Protein AF-A0A9Q0CL38-F1 (afdb_monomer_lite)

Secondary structure (DSSP, 8-state):
--------------------HHHHHHHHHHHHHHHHHHHHHHHHHHHHHHHHHHHHHHHHHHHHHHHHHHHHHHHHHHHHHHHHHHHHHHHHHHHHHHHHHHHHHHHHHHHHHHHHT-----------GGGG-TT--------------------

Sequence (155 aa):
MASSSSTSNQTTRSTSTSASEEDIILVDNRKRKRMISNRESARRSRQRKQQHLDDLVNQVAHLKEDNARISMQAAMIMDRFLTLDSDNAVLRAQLAELSGRLQSVNSVLRMLQEFSGVDLDMDIPEMPDPLMRPWQIPCPAQPIVASSASACMFE

Organism: NCBI:txid2022672

Foldseek 3Di:
DDDDDDPPPPDDPPDPDPDDPVNVVVVVVVVVVVVVVVVVVVVVVVVVVVVVVVVVVVVVVVVVVVVVVVVVVVVVVVVVVVVVVVVLVVVLVVVVVVLVVVVVVVVVVVVVCVVPVDDPPDPDDRDDPCSSPVPPPPDDPDPPPPPPPPDDDDD

pLDDT: mean 78.71, std 19.72, range [43.38, 98.69]

Structure (mmCIF, N/CA/C/O backbone):
data_AF-A0A9Q0CL38-F1
#
_entry.id   AF-A0A9Q0CL38-F1
#
loop_
_atom_site.group_PDB
_atom_site.id
_atom_site.type_symbol
_atom_site.label_atom_id
_atom_site.label_alt_id
_atom_site.label_comp_id
_atom_site.label_asym_id
_atom_site.label_entity_id
_atom_site.label_seq_id
_atom_site.pdbx_PDB_ins_code
_atom_site.Cartn_x
_atom_site.Cartn_y
_atom_site.Cartn_z
_atom_site.occupancy
_atom_site.B_iso_or_equiv
_atom_site.auth_seq_id
_atom_site.auth_comp_id
_atom_site.auth_asym_id
_atom_site.auth_atom_id
_atom_site.pdbx_PDB_model_num
ATOM 1 N N . MET A 1 1 ? 3.176 31.635 -31.984 1.00 50.16 1 MET A N 1
ATOM 2 C CA . MET A 1 1 ? 4.142 31.875 -33.081 1.00 50.16 1 MET A CA 1
ATOM 3 C C . MET A 1 1 ? 5.425 31.123 -32.770 1.00 50.16 1 MET A C 1
ATOM 5 O O . MET A 1 1 ? 6.046 31.439 -31.771 1.00 50.16 1 MET A O 1
ATOM 9 N N . ALA A 1 2 ? 5.815 30.143 -33.585 1.00 43.38 2 ALA A N 1
ATOM 10 C CA . ALA A 1 2 ? 7.147 29.539 -33.524 1.00 43.38 2 ALA A CA 1
ATOM 11 C C . ALA A 1 2 ? 7.545 29.124 -34.944 1.00 43.38 2 ALA A C 1
ATOM 13 O O . ALA A 1 2 ? 6.961 28.218 -35.536 1.00 43.38 2 ALA A O 1
ATOM 14 N N . SER A 1 3 ? 8.474 29.879 -35.518 1.00 43.38 3 SER A N 1
ATOM 15 C CA . SER A 1 3 ? 8.925 29.746 -36.898 1.00 43.38 3 SER A CA 1
ATOM 16 C C . SER A 1 3 ? 9.758 28.479 -37.079 1.00 43.38 3 SER A C 1
ATOM 18 O O . SER A 1 3 ? 10.814 28.319 -36.469 1.00 43.38 3 SER A O 1
ATOM 20 N N . SER A 1 4 ? 9.311 27.586 -37.956 1.00 48.19 4 SER A N 1
ATOM 21 C CA . SER A 1 4 ? 10.104 26.469 -38.459 1.00 48.19 4 SER A CA 1
ATOM 22 C C . SER A 1 4 ? 11.123 26.982 -39.478 1.00 48.19 4 SER A C 1
ATOM 24 O O . SER A 1 4 ? 10.792 27.217 -40.640 1.00 48.19 4 SER A O 1
ATOM 26 N N . SER A 1 5 ? 12.370 27.160 -39.043 1.00 54.50 5 SER A N 1
ATOM 27 C CA . SER A 1 5 ? 13.493 27.469 -39.930 1.00 54.50 5 SER A CA 1
ATOM 28 C C . SER A 1 5 ? 13.906 26.221 -40.709 1.00 54.50 5 SER A C 1
ATOM 30 O O . SER A 1 5 ? 14.691 25.397 -40.245 1.00 54.50 5 SER A O 1
ATOM 32 N N . SER A 1 6 ? 13.374 26.081 -41.917 1.00 51.34 6 SER A N 1
ATOM 33 C CA . SER A 1 6 ? 13.870 25.165 -42.940 1.00 51.34 6 SER A CA 1
ATOM 34 C C . SER A 1 6 ? 15.236 25.641 -43.440 1.00 51.34 6 SER A C 1
ATOM 36 O O . SER A 1 6 ? 15.331 26.589 -44.220 1.00 51.34 6 SER A O 1
ATOM 38 N N . THR A 1 7 ? 16.312 24.998 -42.988 1.00 49.59 7 THR A N 1
ATOM 39 C CA . THR A 1 7 ? 17.663 25.247 -43.505 1.00 49.59 7 THR A CA 1
ATOM 40 C C . THR A 1 7 ? 17.845 24.504 -44.829 1.00 49.59 7 THR A C 1
ATOM 42 O O . THR A 1 7 ? 18.221 23.332 -44.873 1.00 49.59 7 THR A O 1
ATOM 45 N N . SER A 1 8 ? 17.536 25.189 -45.928 1.00 47.72 8 SER A N 1
ATOM 46 C CA . SER A 1 8 ? 17.845 24.748 -47.288 1.00 47.72 8 SER A CA 1
ATOM 47 C C . SER A 1 8 ? 19.351 24.816 -47.532 1.00 47.72 8 SER A C 1
ATOM 49 O O . SER A 1 8 ? 19.879 25.857 -47.917 1.00 47.72 8 SER A O 1
ATOM 51 N N . ASN A 1 9 ? 20.054 23.699 -47.356 1.00 53.12 9 ASN A N 1
ATOM 52 C CA . ASN A 1 9 ? 21.440 23.584 -47.806 1.00 53.12 9 ASN A CA 1
ATOM 53 C C . ASN A 1 9 ? 21.471 23.295 -49.312 1.00 53.12 9 ASN A C 1
ATOM 55 O O . ASN A 1 9 ? 21.578 22.147 -49.747 1.00 53.12 9 ASN A O 1
ATOM 59 N N . GLN A 1 10 ? 21.396 24.360 -50.111 1.00 50.69 10 GLN A N 1
ATOM 60 C CA . GLN A 1 10 ? 21.843 24.331 -51.500 1.00 50.69 10 GLN A CA 1
ATOM 61 C C . GLN A 1 10 ? 23.351 24.068 -51.508 1.00 50.69 10 GLN A C 1
ATOM 63 O O . GLN A 1 10 ? 24.154 24.945 -51.206 1.00 50.69 10 GLN A O 1
ATOM 68 N N . THR A 1 11 ? 23.743 22.835 -51.824 1.00 48.66 11 THR A N 1
ATOM 69 C CA . THR A 1 11 ? 25.134 22.534 -52.164 1.00 48.66 11 THR A CA 1
ATOM 70 C C . THR A 1 11 ? 25.294 22.794 -53.653 1.00 48.66 11 THR A C 1
ATOM 72 O O . THR A 1 11 ? 24.936 21.957 -54.480 1.00 48.66 11 THR A O 1
ATOM 75 N N . THR A 1 12 ? 25.803 23.972 -53.999 1.00 53.12 12 THR A N 1
ATOM 76 C CA . THR A 1 12 ? 26.334 24.250 -55.331 1.00 53.12 12 THR A CA 1
ATOM 77 C C . THR A 1 12 ? 27.516 23.312 -55.565 1.00 53.12 12 THR A C 1
ATOM 79 O O . THR A 1 12 ? 28.538 23.383 -54.885 1.00 53.12 12 THR A O 1
ATOM 82 N N . ARG A 1 13 ? 27.375 22.379 -56.508 1.00 51.06 13 ARG A N 1
ATOM 83 C CA . ARG A 1 13 ? 28.484 21.531 -56.952 1.00 51.06 13 ARG A CA 1
ATOM 84 C C . ARG A 1 13 ? 28.789 21.835 -58.408 1.00 51.06 13 ARG A C 1
ATOM 86 O O . ARG A 1 13 ? 28.496 21.050 -59.300 1.00 51.06 13 ARG A O 1
ATOM 93 N N . SER A 1 14 ? 29.383 23.002 -58.617 1.00 53.69 14 SER A N 1
ATOM 94 C CA . SER A 1 14 ? 30.108 23.312 -59.843 1.00 53.69 14 SER A CA 1
ATOM 95 C C . SER A 1 14 ? 31.563 22.922 -59.612 1.00 53.69 14 SER A C 1
ATOM 97 O O . SER A 1 14 ? 32.339 23.696 -59.064 1.00 53.69 14 SER A O 1
ATOM 99 N N . THR A 1 15 ? 31.924 21.701 -5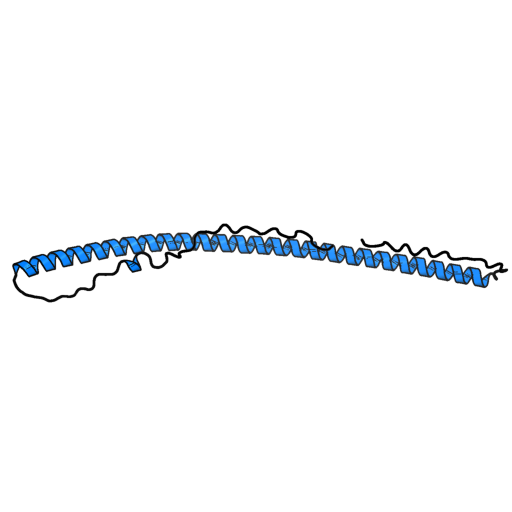9.988 1.00 46.69 15 THR A N 1
ATOM 100 C CA . THR A 1 15 ? 33.327 21.295 -60.134 1.00 46.69 15 THR A CA 1
ATOM 101 C C . THR A 1 15 ? 33.445 20.520 -61.431 1.00 46.69 15 THR A C 1
ATOM 103 O O . THR A 1 15 ? 33.149 19.330 -61.493 1.00 46.69 15 THR A O 1
ATOM 106 N N . SER A 1 16 ? 33.838 21.239 -62.477 1.00 62.28 16 SER A N 1
ATOM 107 C CA . SER A 1 16 ? 34.524 20.690 -63.635 1.00 62.28 16 SER A CA 1
ATOM 108 C C . SER A 1 16 ? 35.890 20.179 -63.172 1.00 62.28 16 SER A C 1
ATOM 110 O O . SER A 1 16 ? 36.796 20.979 -62.946 1.00 62.28 16 SER A O 1
ATOM 112 N N . THR A 1 17 ? 36.048 18.870 -63.000 1.00 52.59 17 THR A N 1
ATOM 113 C CA . THR A 1 17 ? 37.350 18.266 -62.701 1.00 52.59 17 THR A CA 1
ATOM 114 C C . THR A 1 17 ? 37.455 16.908 -63.378 1.00 52.59 17 THR A C 1
ATOM 116 O O . THR A 1 17 ? 36.612 16.035 -63.183 1.00 52.59 17 THR A O 1
ATOM 119 N N . SER A 1 18 ? 38.513 16.736 -64.170 1.00 60.59 18 SER A N 1
ATOM 120 C CA . SER A 1 18 ? 39.040 15.431 -64.562 1.00 60.59 18 SER A CA 1
ATOM 121 C C . SER A 1 18 ? 39.460 14.708 -63.279 1.00 60.59 18 SER A C 1
ATOM 123 O O . SER A 1 18 ? 40.585 14.870 -62.819 1.00 60.59 18 SER A O 1
ATOM 125 N N . ALA A 1 19 ? 38.513 14.028 -62.629 1.00 62.84 19 ALA A N 1
ATOM 126 C CA . ALA A 1 19 ? 38.752 13.312 -61.384 1.00 62.84 19 ALA A CA 1
ATOM 127 C C . ALA A 1 19 ? 39.700 12.144 -61.667 1.00 62.84 19 ALA A C 1
ATOM 129 O O . ALA A 1 19 ? 39.402 11.304 -62.517 1.00 62.84 19 ALA A O 1
ATOM 130 N N . SER A 1 20 ? 40.842 12.105 -60.980 1.00 74.81 20 SER A N 1
ATOM 131 C CA . SER A 1 20 ? 41.710 10.931 -61.006 1.00 74.81 20 SER A CA 1
ATOM 132 C C . SER A 1 20 ? 40.963 9.738 -60.400 1.00 74.81 20 SER A C 1
ATOM 134 O O . SER A 1 20 ? 40.098 9.892 -59.533 1.00 74.81 20 SER A O 1
ATOM 136 N N . GLU A 1 21 ? 41.284 8.525 -60.848 1.00 77.69 21 GLU A N 1
ATOM 137 C CA . GLU A 1 21 ? 40.672 7.287 -60.336 1.00 77.69 21 GLU A CA 1
ATOM 138 C C . GLU A 1 21 ? 40.814 7.160 -58.805 1.00 77.69 21 GLU A C 1
ATOM 140 O O . GLU A 1 21 ? 39.933 6.636 -58.120 1.00 77.69 21 GLU A O 1
ATOM 145 N N . GLU A 1 22 ? 41.883 7.729 -58.250 1.00 80.50 22 GLU A N 1
ATOM 146 C CA . GLU A 1 22 ? 42.186 7.783 -56.819 1.00 80.50 22 GLU A CA 1
ATOM 147 C C . GLU A 1 22 ? 41.136 8.568 -56.008 1.00 80.50 22 GLU A C 1
ATOM 149 O O . GLU A 1 22 ? 40.722 8.119 -54.932 1.00 80.50 22 GLU A O 1
ATOM 154 N N . ASP A 1 23 ? 40.635 9.690 -56.537 1.00 84.88 23 ASP A N 1
ATOM 155 C CA . ASP A 1 23 ? 39.597 10.501 -55.885 1.00 84.88 23 ASP A CA 1
ATOM 156 C C . ASP A 1 23 ? 38.252 9.760 -55.828 1.00 84.88 23 ASP A C 1
ATOM 158 O O . ASP A 1 23 ? 37.524 9.834 -54.829 1.00 84.88 23 ASP A O 1
ATOM 162 N N . ILE A 1 24 ? 37.930 8.986 -56.869 1.00 87.19 24 ILE A N 1
ATOM 163 C CA . ILE A 1 24 ? 36.711 8.165 -56.930 1.00 87.19 24 ILE A CA 1
ATOM 164 C C . ILE A 1 24 ? 36.769 7.058 -55.865 1.00 87.19 24 ILE A C 1
ATOM 166 O O . ILE A 1 24 ? 35.823 6.886 -55.089 1.00 87.19 24 ILE A O 1
ATOM 170 N N . ILE A 1 25 ? 37.910 6.368 -55.752 1.00 88.69 25 ILE A N 1
ATOM 171 C CA . ILE A 1 25 ? 38.131 5.308 -54.756 1.00 88.69 25 ILE A CA 1
ATOM 172 C C . ILE A 1 25 ? 38.033 5.859 -53.321 1.00 88.69 25 ILE A C 1
ATOM 174 O O . ILE A 1 25 ? 37.448 5.219 -52.436 1.00 88.69 25 ILE A O 1
ATOM 178 N N . LEU A 1 26 ? 38.565 7.056 -53.058 1.00 90.94 26 LEU A N 1
ATOM 179 C CA . L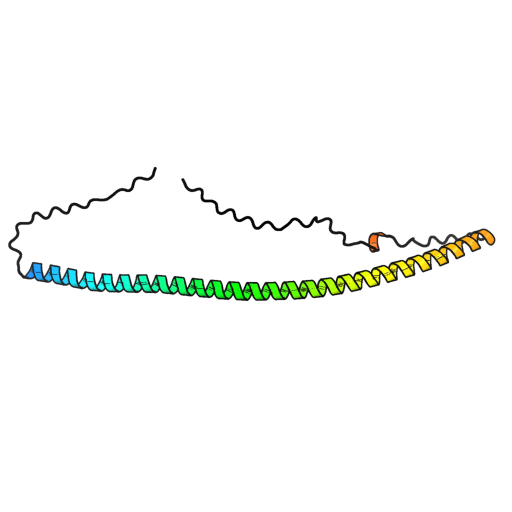EU A 1 26 ? 38.464 7.717 -51.751 1.00 90.94 26 LEU A CA 1
ATOM 180 C C . LEU A 1 26 ? 37.015 8.058 -51.377 1.00 90.94 26 LEU A C 1
ATOM 182 O O . LEU A 1 26 ? 36.591 7.821 -50.235 1.00 90.94 26 LEU A O 1
ATOM 186 N N . VAL A 1 27 ? 36.237 8.583 -52.326 1.00 92.44 27 VAL A N 1
ATOM 187 C CA . VAL A 1 27 ? 34.817 8.905 -52.125 1.00 92.44 27 VAL A CA 1
ATOM 188 C C . VAL A 1 27 ? 34.003 7.645 -51.827 1.00 92.44 27 VAL A C 1
ATOM 190 O O . VAL A 1 27 ? 33.216 7.642 -50.870 1.00 92.44 27 VAL A O 1
ATOM 193 N N . ASP A 1 28 ? 34.228 6.558 -52.562 1.00 93.94 28 ASP A N 1
ATOM 194 C CA . ASP A 1 28 ? 33.535 5.287 -52.339 1.00 93.94 28 ASP A CA 1
ATOM 195 C C . ASP A 1 28 ? 33.899 4.648 -50.999 1.00 93.94 28 ASP A C 1
ATOM 197 O O . ASP A 1 28 ? 33.020 4.185 -50.261 1.00 93.94 28 ASP A O 1
ATOM 201 N N . ASN A 1 29 ? 35.170 4.710 -50.600 1.00 94.62 29 ASN A N 1
ATOM 202 C CA . ASN A 1 29 ? 35.594 4.269 -49.274 1.00 94.62 29 ASN A CA 1
ATOM 203 C C . ASN A 1 29 ? 34.932 5.087 -48.157 1.00 94.62 29 ASN A C 1
ATOM 205 O O . ASN A 1 29 ? 34.472 4.524 -47.156 1.00 94.62 29 ASN A O 1
ATOM 209 N N . ARG A 1 30 ? 34.808 6.410 -48.326 1.00 95.81 30 ARG A N 1
ATOM 210 C CA . ARG A 1 30 ? 34.093 7.274 -47.375 1.00 95.81 30 ARG A CA 1
ATOM 211 C C . ARG A 1 30 ? 32.605 6.928 -47.309 1.00 95.81 30 ARG A C 1
ATOM 213 O O . ARG A 1 30 ? 32.043 6.874 -46.213 1.00 95.81 30 ARG A O 1
ATOM 220 N N . LYS A 1 31 ? 31.968 6.661 -48.452 1.00 96.62 31 LYS A N 1
ATOM 221 C CA . LYS A 1 31 ? 30.562 6.236 -48.532 1.00 96.62 31 LYS A CA 1
ATOM 222 C C . LYS A 1 31 ? 30.350 4.894 -47.832 1.00 96.62 31 LYS A C 1
ATOM 224 O O . LYS A 1 31 ? 29.459 4.792 -46.991 1.00 96.62 31 LYS A O 1
ATOM 229 N N . ARG A 1 32 ? 31.208 3.900 -48.087 1.00 95.88 32 ARG A N 1
ATOM 230 C CA . ARG A 1 32 ? 31.172 2.590 -47.414 1.00 95.88 32 ARG A CA 1
ATOM 231 C C . ARG A 1 32 ? 31.305 2.737 -45.895 1.00 95.88 32 ARG A C 1
ATOM 233 O O . ARG A 1 32 ? 30.469 2.206 -45.166 1.00 95.88 32 ARG A O 1
ATOM 240 N N . LYS A 1 33 ? 32.277 3.521 -45.410 1.00 97.06 33 LYS A N 1
ATOM 241 C CA . LYS A 1 33 ? 32.446 3.804 -43.970 1.00 97.06 33 LYS A CA 1
ATOM 242 C C . LYS A 1 33 ? 31.200 4.456 -43.355 1.00 97.06 33 LYS A C 1
ATOM 244 O O . LYS A 1 33 ? 30.769 4.048 -42.279 1.00 97.06 33 LYS A O 1
ATOM 249 N N . ARG A 1 34 ? 30.576 5.418 -44.048 1.00 97.00 34 ARG A N 1
ATOM 250 C CA . ARG A 1 34 ? 29.323 6.055 -43.597 1.00 97.00 34 ARG A CA 1
ATOM 251 C C . ARG A 1 34 ? 28.162 5.069 -43.515 1.00 97.00 34 ARG A C 1
ATOM 253 O O . ARG A 1 34 ? 27.423 5.116 -42.539 1.00 97.00 34 ARG A O 1
ATOM 260 N N . MET A 1 35 ? 28.014 4.172 -44.491 1.00 97.75 35 MET A N 1
ATOM 261 C CA . MET A 1 35 ? 26.958 3.154 -44.461 1.00 97.75 35 MET A CA 1
ATOM 262 C C . MET A 1 35 ? 27.116 2.207 -43.268 1.00 97.75 35 MET A C 1
ATOM 264 O O . MET A 1 35 ? 26.134 1.912 -42.593 1.00 97.75 35 MET A O 1
ATOM 268 N N . ILE A 1 36 ? 28.346 1.784 -42.962 1.00 97.38 36 ILE A N 1
ATOM 269 C CA . ILE A 1 36 ? 28.623 0.917 -41.807 1.00 97.38 36 ILE A CA 1
ATOM 270 C C . ILE A 1 36 ? 28.339 1.661 -40.496 1.00 97.38 36 ILE A C 1
ATOM 272 O O . ILE A 1 36 ? 27.601 1.155 -39.654 1.00 97.38 36 ILE A O 1
ATOM 276 N N . SER A 1 37 ? 28.852 2.887 -40.346 1.00 98.25 37 SER A N 1
ATOM 277 C CA . SER A 1 37 ? 28.642 3.693 -39.138 1.00 98.25 37 SER A CA 1
ATOM 278 C C . SER A 1 37 ? 27.165 4.036 -38.910 1.00 98.25 37 SER A C 1
ATOM 280 O O . SER A 1 37 ? 26.680 3.929 -37.786 1.00 98.25 37 SER A O 1
ATOM 282 N N . ASN A 1 38 ? 26.419 4.390 -39.963 1.00 98.31 38 ASN A N 1
ATOM 283 C CA . ASN A 1 38 ? 24.986 4.671 -39.865 1.00 98.31 38 ASN A CA 1
ATOM 284 C C . ASN A 1 38 ? 24.181 3.409 -39.527 1.00 98.31 38 ASN A C 1
ATOM 286 O O . ASN A 1 38 ? 23.285 3.448 -38.687 1.00 98.31 38 ASN A O 1
ATOM 290 N N . ARG A 1 39 ? 24.542 2.267 -40.122 1.00 98.25 39 ARG A N 1
ATOM 291 C CA . ARG A 1 39 ? 23.939 0.978 -39.772 1.00 98.25 39 ARG A CA 1
ATOM 292 C C . ARG A 1 39 ? 24.141 0.667 -38.292 1.00 98.25 39 ARG A C 1
ATOM 294 O O . ARG A 1 39 ? 23.200 0.258 -37.613 1.00 98.25 39 ARG A O 1
ATOM 301 N N . GLU A 1 40 ? 25.351 0.874 -37.785 1.00 98.25 40 GLU A N 1
ATOM 302 C CA . GLU A 1 40 ? 25.654 0.641 -36.378 1.00 98.25 40 GLU A CA 1
ATOM 303 C C . GLU A 1 40 ? 24.931 1.637 -35.459 1.00 98.25 40 GLU A C 1
ATOM 305 O O . GLU A 1 40 ? 24.351 1.230 -34.450 1.00 98.25 40 GLU A O 1
ATOM 310 N N . SER A 1 41 ? 24.881 2.923 -35.817 1.00 97.88 41 SER A N 1
ATOM 311 C CA . SER A 1 41 ? 24.185 3.939 -35.021 1.00 97.88 41 SER A CA 1
ATOM 312 C C . SER A 1 41 ? 22.671 3.717 -34.993 1.00 97.88 41 SER A C 1
ATOM 314 O O . SER A 1 41 ? 22.061 3.833 -33.927 1.00 97.88 41 SER A O 1
ATOM 316 N N . ALA A 1 42 ? 22.068 3.297 -36.109 1.00 98.25 42 ALA A N 1
ATOM 317 C CA . ALA A 1 42 ? 20.669 2.889 -36.173 1.00 98.25 42 ALA A CA 1
ATOM 318 C C . ALA A 1 42 ? 20.402 1.661 -35.288 1.00 98.25 42 ALA A C 1
ATOM 320 O O . ALA A 1 42 ? 19.416 1.649 -34.548 1.00 98.25 42 ALA A O 1
ATOM 321 N N . ARG A 1 43 ? 21.298 0.659 -35.294 1.00 98.44 43 ARG A N 1
ATOM 322 C CA . ARG A 1 43 ? 21.199 -0.511 -34.402 1.00 98.44 43 ARG A CA 1
ATOM 323 C C . ARG A 1 43 ? 21.241 -0.091 -32.933 1.00 98.44 43 ARG A C 1
ATOM 325 O O . ARG A 1 43 ? 20.353 -0.468 -32.177 1.00 98.44 43 ARG A O 1
ATOM 332 N N . ARG A 1 44 ? 22.221 0.730 -32.538 1.00 98.50 44 ARG A N 1
ATOM 333 C CA . ARG A 1 44 ? 22.349 1.240 -31.159 1.00 98.50 44 ARG A CA 1
ATOM 334 C C . ARG A 1 44 ? 21.158 2.110 -30.750 1.00 98.50 44 ARG A C 1
ATOM 336 O O . ARG A 1 44 ? 20.750 2.087 -29.596 1.00 98.50 44 ARG A O 1
ATOM 343 N N . SER A 1 45 ? 20.592 2.891 -31.672 1.00 98.62 45 SER A N 1
ATOM 344 C CA . SER A 1 45 ? 19.379 3.677 -31.413 1.00 98.62 45 SER A CA 1
ATOM 345 C C . SER A 1 45 ? 18.176 2.774 -31.134 1.00 98.62 45 SER A C 1
ATOM 347 O O . SER A 1 45 ? 17.487 2.982 -30.138 1.00 98.62 45 SER A O 1
ATOM 349 N N . ARG A 1 46 ? 17.965 1.733 -31.955 1.00 98.50 46 ARG A N 1
ATOM 350 C CA . ARG A 1 46 ? 16.912 0.730 -31.726 1.00 98.50 46 ARG A CA 1
ATOM 351 C C . ARG A 1 46 ? 17.113 -0.006 -30.404 1.00 98.50 46 ARG A C 1
ATOM 353 O O . ARG A 1 46 ? 16.162 -0.128 -29.648 1.00 98.50 46 ARG A O 1
ATOM 360 N N . GLN A 1 47 ? 18.343 -0.416 -30.101 1.00 98.50 47 GLN A N 1
ATOM 361 C CA . GLN A 1 47 ? 18.668 -1.098 -28.848 1.00 98.50 47 GLN A CA 1
ATOM 362 C C . GLN A 1 47 ? 18.353 -0.234 -27.620 1.00 98.50 47 GLN A C 1
ATOM 364 O O . GLN A 1 47 ? 17.699 -0.716 -26.706 1.00 98.50 47 GLN A O 1
ATOM 369 N N . ARG A 1 48 ? 18.746 1.048 -27.617 1.00 98.62 48 ARG A N 1
ATOM 370 C CA . ARG A 1 48 ? 18.424 1.968 -26.512 1.00 98.62 48 ARG A CA 1
ATOM 371 C C . ARG A 1 48 ? 16.919 2.168 -26.337 1.00 98.62 48 ARG A C 1
ATOM 373 O O . ARG A 1 48 ? 16.440 2.211 -25.213 1.00 98.62 48 ARG A O 1
ATOM 380 N N . LYS A 1 49 ? 16.171 2.276 -27.442 1.00 98.56 49 LYS A N 1
ATOM 381 C CA . LYS A 1 49 ? 14.703 2.357 -27.385 1.00 98.56 49 LYS A CA 1
ATOM 382 C C . LYS A 1 49 ? 14.087 1.076 -26.825 1.00 98.56 49 LYS A C 1
ATOM 384 O O . LYS A 1 49 ? 13.176 1.178 -26.019 1.00 98.56 49 LYS A O 1
ATOM 389 N N . GLN A 1 50 ? 14.594 -0.094 -27.220 1.00 98.56 50 GLN A N 1
ATOM 390 C CA . GLN A 1 50 ? 14.125 -1.372 -26.683 1.00 98.56 50 GLN A CA 1
ATOM 391 C C . GLN A 1 50 ? 14.379 -1.465 -25.177 1.00 98.56 50 GLN A C 1
ATOM 393 O O . GLN A 1 50 ? 13.442 -1.714 -24.437 1.00 98.56 50 GLN A O 1
ATOM 398 N N . GLN A 1 51 ? 15.597 -1.153 -24.726 1.00 98.56 51 GLN A N 1
ATOM 399 C CA . GLN A 1 51 ? 15.937 -1.131 -23.299 1.00 98.56 51 GLN A CA 1
ATOM 400 C C . GLN A 1 51 ? 15.005 -0.213 -22.507 1.00 98.56 51 GLN A C 1
ATOM 402 O O . GLN A 1 51 ? 14.476 -0.616 -21.484 1.00 98.56 51 GLN A O 1
ATOM 407 N N . HIS A 1 52 ? 14.727 0.989 -23.018 1.00 98.56 52 HIS A N 1
ATOM 408 C CA . HIS A 1 52 ? 13.811 1.906 -22.345 1.00 98.56 52 HIS A CA 1
ATOM 409 C C . HIS A 1 52 ? 12.374 1.366 -22.254 1.00 98.56 52 HIS A C 1
ATOM 411 O O . HIS A 1 52 ? 11.703 1.577 -21.247 1.00 98.56 52 HIS A O 1
ATOM 417 N N . LEU A 1 53 ? 11.896 0.669 -23.290 1.00 98.69 53 LEU A N 1
ATOM 418 C CA . LEU A 1 53 ? 10.592 0.005 -23.250 1.00 98.69 53 LEU A CA 1
ATOM 419 C C . LEU A 1 53 ? 10.582 -1.138 -22.233 1.00 98.69 53 LEU A C 1
ATOM 421 O O . LEU A 1 53 ? 9.632 -1.241 -21.464 1.00 98.69 53 LEU A O 1
ATOM 425 N N . ASP A 1 54 ? 11.635 -1.952 -22.199 1.00 98.62 54 ASP A N 1
ATOM 426 C CA . ASP A 1 54 ? 11.769 -3.053 -21.244 1.00 98.62 54 ASP A CA 1
ATOM 427 C C . ASP A 1 54 ? 11.802 -2.517 -19.800 1.00 98.62 54 ASP A C 1
ATOM 429 O O . ASP A 1 54 ? 11.085 -3.015 -18.933 1.00 98.62 54 ASP A O 1
ATOM 433 N N . ASP A 1 55 ? 12.547 -1.435 -19.552 1.00 98.62 55 ASP A N 1
ATOM 434 C CA . ASP A 1 55 ? 12.602 -0.754 -18.254 1.00 98.62 55 ASP A CA 1
ATOM 435 C C . ASP A 1 55 ? 11.228 -0.216 -17.829 1.00 98.62 55 ASP A C 1
ATOM 437 O O . ASP A 1 55 ? 10.846 -0.338 -16.664 1.00 98.62 55 ASP A O 1
ATOM 441 N N . LEU A 1 56 ? 10.465 0.371 -18.759 1.00 98.69 56 LEU A N 1
ATOM 442 C CA . LEU A 1 56 ? 9.102 0.845 -18.497 1.00 98.69 56 LEU A CA 1
ATOM 443 C C . LEU A 1 56 ? 8.152 -0.316 -18.181 1.00 98.69 56 LEU A C 1
ATOM 445 O O . LEU A 1 56 ? 7.349 -0.215 -17.254 1.00 98.69 56 LEU A O 1
ATOM 449 N N . VAL A 1 57 ? 8.246 -1.427 -18.915 1.00 98.62 57 VAL A N 1
ATOM 450 C CA . VAL A 1 57 ? 7.445 -2.634 -18.658 1.00 98.62 57 VAL A CA 1
ATOM 451 C C . VAL A 1 57 ? 7.746 -3.194 -17.267 1.00 98.62 57 VAL A C 1
ATOM 453 O O . VAL A 1 57 ? 6.814 -3.488 -16.517 1.00 98.62 57 VAL A O 1
ATOM 456 N N . ASN A 1 58 ? 9.023 -3.268 -16.890 1.00 98.56 58 ASN A N 1
ATOM 457 C CA . ASN A 1 58 ? 9.445 -3.720 -15.564 1.00 98.56 58 ASN A CA 1
ATOM 458 C C . ASN A 1 58 ? 8.944 -2.789 -14.453 1.00 98.56 58 ASN A C 1
ATOM 460 O O . ASN A 1 58 ? 8.436 -3.264 -13.439 1.00 98.56 58 ASN A O 1
ATOM 464 N N . GLN A 1 59 ? 9.016 -1.468 -14.650 1.00 98.69 59 GLN A N 1
ATOM 465 C CA . GLN A 1 59 ? 8.474 -0.493 -13.696 1.00 98.69 59 GLN A CA 1
ATOM 466 C C . GLN A 1 59 ? 6.964 -0.659 -13.508 1.00 98.69 59 GLN A C 1
ATOM 468 O O . GLN A 1 59 ? 6.484 -0.670 -12.378 1.00 98.69 59 GLN A O 1
ATOM 473 N N . VAL A 1 60 ? 6.206 -0.837 -14.593 1.00 98.69 60 VAL A N 1
ATOM 474 C CA . VAL A 1 60 ? 4.759 -1.078 -14.509 1.00 98.69 60 VAL A CA 1
ATOM 475 C C . VAL A 1 60 ? 4.457 -2.389 -13.783 1.00 98.69 60 VAL A C 1
ATOM 477 O O . VAL A 1 60 ? 3.519 -2.433 -12.988 1.00 98.69 60 VAL A O 1
ATOM 480 N N . ALA A 1 61 ? 5.227 -3.450 -14.034 1.00 98.56 61 ALA A N 1
ATOM 481 C CA . ALA A 1 61 ? 5.064 -4.724 -13.339 1.00 98.56 61 ALA A CA 1
ATOM 482 C C . ALA A 1 61 ? 5.303 -4.576 -11.826 1.00 98.56 61 ALA A C 1
ATOM 484 O O . ALA A 1 61 ? 4.436 -4.962 -11.042 1.00 98.56 61 ALA A O 1
ATOM 485 N N . HIS A 1 62 ? 6.403 -3.929 -11.428 1.00 98.56 62 HIS A N 1
ATOM 486 C CA . HIS A 1 62 ? 6.701 -3.645 -10.022 1.00 98.56 62 HIS A CA 1
ATOM 487 C C . HIS A 1 62 ? 5.621 -2.792 -9.354 1.00 98.56 62 HIS A C 1
ATOM 489 O O . HIS A 1 62 ? 5.130 -3.147 -8.288 1.00 98.56 62 HIS A O 1
ATOM 495 N N . L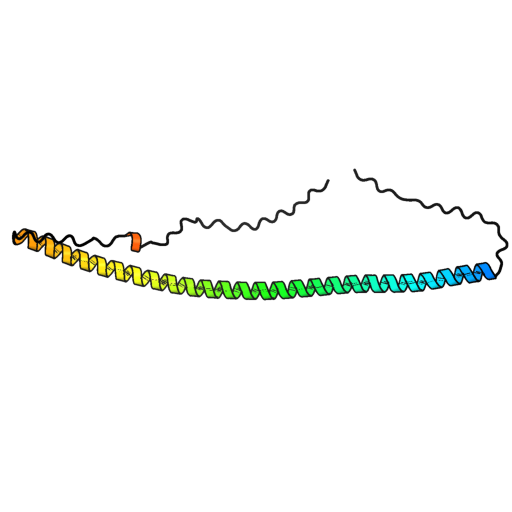EU A 1 63 ? 5.186 -1.707 -10.001 1.00 98.69 63 LEU A N 1
ATOM 496 C CA . LEU A 1 63 ? 4.134 -0.845 -9.457 1.00 98.69 63 LEU A CA 1
ATOM 497 C C . LEU A 1 63 ? 2.805 -1.588 -9.285 1.00 98.69 63 LEU A C 1
ATOM 499 O O . LEU A 1 63 ? 2.082 -1.329 -8.326 1.00 98.69 63 LEU A O 1
ATOM 503 N N . LYS A 1 64 ? 2.469 -2.516 -10.188 1.00 98.69 64 LYS A N 1
ATOM 504 C CA . LYS A 1 64 ? 1.272 -3.358 -10.049 1.00 98.69 64 LYS A CA 1
ATOM 505 C C . LYS A 1 64 ? 1.380 -4.310 -8.862 1.00 98.69 64 LYS A C 1
ATOM 507 O O . LYS A 1 64 ? 0.407 -4.455 -8.126 1.00 98.69 64 LYS A O 1
ATOM 512 N N . GLU A 1 65 ? 2.537 -4.937 -8.675 1.00 98.69 65 GLU A N 1
ATOM 513 C CA . GLU A 1 65 ? 2.790 -5.817 -7.533 1.00 98.69 65 GLU A CA 1
ATOM 514 C C . GLU A 1 65 ? 2.731 -5.047 -6.207 1.00 98.69 65 GLU A C 1
ATOM 516 O O . GLU A 1 65 ? 2.034 -5.457 -5.278 1.00 98.69 65 GLU A O 1
ATOM 521 N N . ASP A 1 66 ? 3.369 -3.878 -6.146 1.00 98.56 66 ASP A N 1
ATOM 522 C CA . ASP A 1 66 ? 3.328 -3.002 -4.977 1.00 98.56 66 ASP A CA 1
ATOM 523 C C . ASP A 1 66 ? 1.910 -2.526 -4.666 1.00 98.56 66 ASP A C 1
ATOM 525 O O . ASP A 1 66 ? 1.486 -2.561 -3.511 1.00 98.56 66 ASP A O 1
ATOM 529 N N . ASN A 1 67 ? 1.145 -2.134 -5.686 1.00 98.56 67 ASN A N 1
ATOM 530 C CA . ASN A 1 67 ? -0.244 -1.725 -5.513 1.00 98.56 67 ASN A CA 1
ATOM 531 C C . ASN A 1 67 ? -1.108 -2.873 -4.966 1.00 98.56 67 ASN A C 1
ATOM 533 O O . ASN A 1 67 ? -1.875 -2.669 -4.022 1.00 98.56 67 ASN A O 1
ATOM 537 N N . ALA A 1 68 ? -0.942 -4.089 -5.496 1.00 98.50 68 ALA A N 1
ATOM 538 C CA . ALA A 1 68 ? -1.645 -5.270 -5.003 1.00 98.50 68 ALA A CA 1
ATOM 539 C C . ALA A 1 68 ? -1.281 -5.574 -3.540 1.00 98.50 68 ALA A C 1
ATOM 541 O O . ALA A 1 68 ? -2.165 -5.812 -2.713 1.00 98.50 68 ALA A O 1
ATOM 542 N N . ARG A 1 69 ? 0.009 -5.492 -3.193 1.00 98.56 69 ARG A N 1
ATOM 543 C CA . ARG A 1 69 ? 0.503 -5.682 -1.824 1.00 98.56 69 ARG A CA 1
ATOM 544 C C . ARG A 1 69 ? -0.078 -4.651 -0.856 1.00 98.56 69 ARG A C 1
ATOM 546 O O . ARG A 1 69 ? -0.584 -5.036 0.197 1.00 98.56 69 ARG A O 1
ATOM 553 N N . ILE A 1 70 ? -0.041 -3.366 -1.210 1.00 98.62 70 ILE A N 1
ATOM 554 C CA . ILE A 1 70 ? -0.592 -2.280 -0.385 1.00 98.62 70 ILE A CA 1
ATOM 555 C C . ILE A 1 70 ? -2.102 -2.456 -0.212 1.00 98.62 70 ILE A C 1
ATOM 557 O O . ILE A 1 70 ? -2.611 -2.330 0.899 1.00 98.62 70 ILE A O 1
ATOM 561 N N . SER A 1 71 ? -2.818 -2.806 -1.282 1.00 98.44 71 SER A N 1
ATOM 562 C CA . SER A 1 71 ? -4.265 -3.040 -1.234 1.00 98.44 71 SER A CA 1
ATOM 563 C C . SER A 1 71 ? -4.625 -4.187 -0.286 1.00 98.44 71 SER A C 1
ATOM 565 O O . SER A 1 71 ? -5.537 -4.058 0.528 1.00 98.44 71 SER A O 1
ATOM 567 N N . MET A 1 72 ? -3.868 -5.287 -0.328 1.00 98.50 72 MET A N 1
ATOM 568 C CA . MET A 1 72 ? -4.038 -6.407 0.598 1.00 98.50 72 MET A CA 1
ATOM 569 C C . MET A 1 72 ? -3.756 -5.993 2.049 1.00 98.50 72 MET A C 1
ATOM 571 O O . MET A 1 72 ? -4.519 -6.336 2.949 1.00 98.50 72 MET A O 1
ATOM 575 N N . GLN A 1 73 ? -2.689 -5.226 2.291 1.00 98.44 73 GLN A N 1
ATOM 576 C CA . GLN A 1 73 ? -2.374 -4.706 3.625 1.00 98.44 73 GLN A CA 1
ATOM 577 C C . GLN A 1 73 ? -3.472 -3.786 4.162 1.00 98.44 73 GLN A C 1
ATOM 579 O O . GLN A 1 73 ? -3.868 -3.926 5.317 1.00 98.44 73 GLN A O 1
ATOM 584 N N . ALA A 1 74 ? -4.005 -2.894 3.327 1.00 98.19 74 ALA A N 1
ATOM 585 C CA . ALA A 1 74 ? -5.114 -2.023 3.695 1.00 98.19 74 ALA A CA 1
ATOM 586 C C . ALA A 1 74 ? -6.371 -2.828 4.063 1.00 98.19 74 ALA A C 1
ATOM 588 O O . ALA A 1 74 ? -7.010 -2.528 5.070 1.00 98.19 74 ALA A O 1
ATOM 589 N N . ALA A 1 75 ? -6.687 -3.883 3.304 1.00 97.69 75 ALA A N 1
ATOM 590 C CA . ALA A 1 75 ? -7.807 -4.770 3.611 1.00 97.69 75 ALA A CA 1
ATOM 591 C C . ALA A 1 75 ? -7.627 -5.484 4.963 1.00 97.69 75 ALA A C 1
ATOM 593 O O . ALA A 1 75 ? -8.553 -5.500 5.770 1.00 97.69 75 ALA A O 1
ATOM 594 N N . MET A 1 76 ? -6.428 -6.003 5.252 1.00 98.31 76 MET A N 1
ATOM 595 C CA . MET A 1 76 ? -6.127 -6.635 6.546 1.00 98.31 76 MET A CA 1
ATOM 596 C C . MET A 1 76 ? -6.235 -5.652 7.719 1.00 98.31 76 MET A C 1
ATOM 598 O O . MET A 1 76 ? -6.773 -5.992 8.771 1.00 98.31 76 MET A O 1
ATOM 602 N N . ILE A 1 77 ? -5.735 -4.423 7.553 1.00 98.00 77 ILE A N 1
ATOM 603 C CA . ILE A 1 77 ? -5.838 -3.380 8.583 1.00 98.00 77 ILE A CA 1
ATOM 604 C C . ILE A 1 77 ? -7.302 -3.005 8.820 1.00 98.00 77 ILE A C 1
ATOM 606 O O . ILE A 1 77 ? -7.703 -2.854 9.972 1.00 98.00 77 ILE A O 1
ATOM 610 N N . MET A 1 78 ? -8.100 -2.885 7.756 1.00 97.25 78 MET A N 1
ATOM 611 C CA . MET A 1 78 ? -9.528 -2.590 7.861 1.00 97.25 78 MET A CA 1
ATOM 612 C C . MET A 1 78 ? -10.273 -3.686 8.632 1.00 97.25 78 MET A C 1
ATOM 614 O O . MET A 1 78 ? -11.023 -3.376 9.551 1.00 97.25 78 MET A O 1
ATOM 618 N N . ASP A 1 79 ? -10.028 -4.959 8.321 1.00 97.75 79 ASP A N 1
ATOM 619 C CA . ASP A 1 79 ? -10.636 -6.089 9.037 1.00 97.75 79 ASP A CA 1
ATOM 620 C C . ASP A 1 79 ? -10.278 -6.081 10.534 1.00 97.75 79 ASP A C 1
ATOM 622 O O . ASP A 1 79 ? -11.142 -6.191 11.415 1.00 97.75 79 ASP A O 1
ATOM 626 N N . ARG A 1 80 ? -9.000 -5.826 10.846 1.00 97.75 80 ARG A N 1
ATOM 627 C CA . ARG A 1 80 ? -8.549 -5.694 12.234 1.00 97.75 80 ARG A CA 1
ATOM 628 C C . ARG A 1 80 ? -9.190 -4.500 12.937 1.00 97.75 80 ARG A C 1
ATOM 630 O O . ARG A 1 80 ? -9.546 -4.616 14.108 1.00 97.75 80 ARG A O 1
ATOM 637 N N . PHE A 1 81 ? -9.327 -3.374 12.244 1.00 96.81 81 PHE A N 1
ATOM 638 C CA . PHE A 1 81 ? -9.992 -2.184 12.762 1.00 96.81 81 PHE A CA 1
ATOM 639 C C . PHE A 1 81 ? -11.458 -2.471 13.096 1.00 96.81 81 PHE A C 1
ATOM 641 O O . PHE A 1 81 ? -11.879 -2.166 14.205 1.00 96.81 81 PHE A O 1
ATOM 648 N N . LEU A 1 82 ? -12.205 -3.117 12.196 1.00 95.69 82 LEU A N 1
ATOM 649 C CA . LEU A 1 82 ? -13.608 -3.475 12.433 1.00 95.69 82 LEU A CA 1
ATOM 650 C C . LEU A 1 82 ? -13.765 -4.420 13.629 1.00 95.69 82 LEU A C 1
ATOM 652 O O . LEU A 1 82 ? -14.664 -4.236 14.448 1.00 95.69 82 LEU A O 1
ATOM 656 N N . THR A 1 83 ? -12.856 -5.387 13.774 1.00 97.00 83 THR A N 1
ATOM 657 C CA . THR A 1 83 ? -12.827 -6.264 14.954 1.00 97.00 83 THR A CA 1
ATOM 658 C C . THR A 1 83 ? -12.634 -5.446 16.234 1.00 97.00 83 THR A C 1
ATOM 660 O O . THR A 1 83 ? -13.436 -5.547 17.160 1.00 97.00 83 THR A O 1
ATOM 663 N N . LEU A 1 84 ? -11.617 -4.577 16.264 1.00 95.69 84 LEU A N 1
ATOM 664 C CA . LEU A 1 84 ? -11.335 -3.716 17.416 1.00 95.69 84 LEU A CA 1
ATOM 665 C C . LEU A 1 84 ? -12.476 -2.739 17.721 1.00 95.69 84 LEU A C 1
ATOM 667 O O . LEU A 1 84 ? -12.708 -2.427 18.887 1.00 95.69 84 LEU A O 1
ATOM 671 N N . ASP A 1 85 ? -13.174 -2.238 16.706 1.00 92.31 85 ASP A N 1
ATOM 672 C CA . ASP A 1 85 ? -14.325 -1.354 16.887 1.00 92.31 85 ASP A CA 1
ATOM 673 C C . ASP A 1 85 ? -15.485 -2.102 17.557 1.00 92.31 85 ASP A C 1
ATOM 675 O O . ASP A 1 85 ? -16.069 -1.609 18.524 1.00 92.31 85 ASP A O 1
ATOM 679 N N . SER A 1 86 ? -15.740 -3.347 17.137 1.00 94.69 86 SER A N 1
ATOM 680 C CA . SER A 1 86 ? -16.742 -4.206 17.774 1.00 94.69 86 SER A CA 1
ATOM 681 C C . SER A 1 86 ? -16.390 -4.543 19.231 1.00 94.69 86 SER A C 1
ATOM 683 O O . SER A 1 86 ? -17.245 -4.411 20.110 1.00 94.69 86 SER A O 1
ATOM 685 N N . ASP A 1 87 ? -15.123 -4.858 19.524 1.00 95.25 87 ASP A N 1
ATOM 686 C CA . ASP A 1 87 ? -14.638 -5.087 20.891 1.00 95.25 87 ASP A CA 1
ATOM 687 C C . ASP A 1 87 ? -14.803 -3.825 21.755 1.00 95.25 87 ASP A C 1
ATOM 689 O O . ASP A 1 87 ? -15.279 -3.885 22.892 1.00 95.25 87 ASP A O 1
ATOM 693 N N . ASN A 1 88 ? -14.473 -2.651 21.206 1.00 91.81 88 ASN A N 1
ATOM 694 C CA . ASN A 1 88 ? -14.688 -1.372 21.881 1.00 91.81 88 ASN A CA 1
ATOM 695 C C . ASN A 1 88 ? -16.173 -1.114 22.159 1.00 91.81 88 ASN A C 1
ATOM 697 O O . ASN A 1 88 ? -16.506 -0.620 23.236 1.00 91.81 88 ASN A O 1
ATOM 701 N N . ALA A 1 89 ? -17.072 -1.436 21.227 1.00 88.69 89 ALA A N 1
ATOM 702 C CA . ALA A 1 89 ? -18.510 -1.287 21.428 1.00 88.69 89 ALA A CA 1
ATOM 703 C C . ALA A 1 89 ? -19.018 -2.171 22.581 1.00 88.69 89 ALA A C 1
ATOM 705 O O . ALA A 1 89 ? -19.792 -1.700 23.418 1.00 88.69 89 ALA A O 1
ATOM 706 N N . VAL A 1 90 ? -18.527 -3.412 22.683 1.00 94.69 90 VAL A N 1
ATOM 707 C CA . VAL A 1 90 ? -18.841 -4.318 23.801 1.00 94.69 90 VAL A CA 1
ATOM 708 C C . VAL A 1 90 ? -18.338 -3.749 25.127 1.00 94.69 90 VAL A C 1
ATOM 710 O O . VAL A 1 90 ? -19.108 -3.658 26.083 1.00 94.69 90 VAL A O 1
ATOM 713 N N . LEU A 1 91 ? -17.080 -3.304 25.188 1.00 91.19 91 LEU A N 1
ATOM 714 C CA . LEU A 1 91 ? -16.507 -2.708 26.400 1.00 91.19 91 LEU A CA 1
ATOM 715 C C . LEU A 1 91 ? -17.269 -1.450 26.836 1.00 91.19 91 LEU A C 1
ATOM 717 O O . LEU A 1 91 ? -17.517 -1.254 28.025 1.00 91.19 91 LEU A O 1
ATOM 721 N N . ARG A 1 92 ? -17.699 -0.615 25.882 1.00 85.56 92 ARG A N 1
ATOM 722 C CA . ARG A 1 92 ? -18.545 0.558 26.151 1.00 85.56 92 ARG A CA 1
ATOM 723 C C . ARG A 1 92 ? -19.892 0.161 26.748 1.00 85.56 92 ARG A C 1
ATOM 725 O O . ARG A 1 92 ? -20.326 0.796 27.706 1.00 85.56 92 ARG A O 1
ATOM 732 N N . ALA A 1 93 ? -20.538 -0.877 26.219 1.00 88.00 93 ALA A N 1
ATOM 733 C CA . ALA A 1 93 ? -21.805 -1.368 26.754 1.00 88.00 93 ALA A CA 1
ATOM 734 C C . ALA A 1 93 ? -21.649 -1.909 28.186 1.00 88.00 93 ALA A C 1
ATOM 736 O O . ALA A 1 93 ? -22.441 -1.563 29.060 1.00 88.00 93 ALA A O 1
ATOM 737 N N . GLN A 1 94 ? -20.592 -2.684 28.449 1.00 92.50 94 GLN A N 1
ATOM 738 C CA . GLN A 1 94 ? -20.283 -3.190 29.791 1.00 92.50 94 GLN A CA 1
ATOM 739 C C . GLN A 1 94 ? -19.998 -2.057 30.782 1.00 92.50 94 GLN A C 1
ATOM 741 O O . GLN A 1 94 ? -20.477 -2.082 31.915 1.00 92.50 94 GLN A O 1
ATOM 746 N N . LEU A 1 95 ? -19.250 -1.037 30.356 1.00 86.94 95 LEU A N 1
ATOM 747 C CA . LEU A 1 95 ? -18.981 0.141 31.174 1.00 86.94 95 LEU A CA 1
ATOM 748 C C . LEU A 1 95 ? -20.273 0.893 31.519 1.00 86.94 95 LEU A C 1
ATOM 750 O O . LEU A 1 95 ? -20.463 1.269 32.675 1.00 86.94 95 LEU A O 1
ATOM 754 N N . ALA A 1 96 ? -21.169 1.080 30.545 1.00 84.94 96 ALA A N 1
ATOM 755 C CA . ALA A 1 96 ? -22.465 1.717 30.765 1.00 84.94 96 ALA A CA 1
ATOM 756 C C . ALA A 1 96 ? -23.332 0.920 31.753 1.00 84.94 96 ALA A C 1
ATOM 758 O O . ALA A 1 96 ? -23.939 1.503 32.651 1.00 84.94 96 ALA A O 1
ATOM 759 N N . GLU A 1 97 ? -23.345 -0.410 31.641 1.00 92.56 97 GLU A N 1
ATOM 760 C CA . GLU A 1 97 ? -24.062 -1.283 32.571 1.00 92.56 97 GLU A CA 1
ATOM 761 C C . GLU A 1 97 ? -23.522 -1.162 34.004 1.00 92.56 97 GLU A C 1
ATOM 763 O O . GLU A 1 97 ? -24.291 -0.958 34.945 1.00 92.56 97 GLU A O 1
ATOM 768 N N . LEU A 1 98 ? -22.202 -1.264 34.183 1.00 90.62 98 LEU A N 1
ATOM 769 C CA . LEU A 1 98 ? -21.563 -1.154 35.497 1.00 90.62 98 LEU A CA 1
ATOM 770 C C . LEU A 1 98 ? -21.761 0.235 36.111 1.00 90.62 98 LEU A C 1
ATOM 772 O O . LEU A 1 98 ? -22.053 0.332 37.303 1.00 90.62 98 LEU A O 1
ATOM 776 N N . SER A 1 99 ? -21.663 1.291 35.300 1.00 87.06 99 SER A N 1
ATOM 777 C CA . SER A 1 99 ? -21.941 2.666 35.725 1.00 87.06 99 SER A CA 1
ATOM 778 C C . SER A 1 99 ? -23.390 2.817 36.197 1.00 87.06 99 SER A C 1
ATOM 780 O O . SER A 1 99 ? -23.630 3.312 37.297 1.00 87.06 99 SER A O 1
ATOM 782 N N . GLY A 1 100 ? -24.358 2.289 35.439 1.00 86.75 100 GLY A N 1
ATOM 783 C CA . GLY A 1 100 ? -25.770 2.302 35.829 1.00 86.75 100 GLY A CA 1
ATOM 784 C C . GLY A 1 100 ? -26.041 1.530 37.126 1.00 86.75 100 GLY A C 1
ATOM 785 O O . GLY A 1 100 ? -26.787 1.998 37.987 1.00 86.75 100 GLY A O 1
ATOM 786 N N . ARG A 1 101 ? -25.390 0.375 37.325 1.00 91.69 101 ARG A N 1
ATOM 787 C CA . ARG A 1 101 ? -25.477 -0.385 38.587 1.00 91.69 101 ARG A CA 1
ATOM 788 C C . ARG A 1 101 ? -24.898 0.402 39.764 1.00 91.69 101 ARG A C 1
ATOM 790 O O . ARG A 1 101 ? -25.519 0.440 40.823 1.00 91.69 101 ARG A O 1
ATOM 797 N N . LEU A 1 102 ? -23.740 1.040 39.582 1.00 88.69 102 LEU A N 1
ATOM 798 C CA . LEU A 1 102 ? -23.111 1.873 40.608 1.00 88.69 102 LEU A CA 1
ATOM 799 C C . LEU A 1 102 ? -24.009 3.057 40.985 1.00 88.69 102 LEU A C 1
ATOM 801 O O . LEU A 1 102 ? -24.248 3.287 42.167 1.00 88.69 102 LEU A O 1
ATOM 805 N N . GLN A 1 103 ? -24.564 3.755 39.993 1.00 86.12 103 GLN A N 1
ATOM 806 C CA . GLN A 1 103 ? -25.520 4.840 40.213 1.00 86.12 103 GLN A CA 1
ATOM 807 C C . GLN A 1 103 ? -26.750 4.357 40.986 1.00 86.12 103 GLN A C 1
ATOM 809 O O . GLN A 1 103 ? -27.139 5.002 41.954 1.00 86.12 103 GLN A O 1
ATOM 814 N N . SER A 1 104 ? -27.313 3.195 40.637 1.00 90.31 104 SER A N 1
ATOM 815 C CA . SER A 1 104 ? -28.447 2.616 41.368 1.00 90.31 104 SER A CA 1
ATOM 816 C C . SER A 1 104 ? -28.117 2.339 42.837 1.00 90.31 104 SER A C 1
ATOM 818 O O . SER A 1 104 ? -28.942 2.627 43.704 1.00 90.31 104 SER A O 1
ATOM 820 N N . VAL A 1 105 ? -26.935 1.788 43.133 1.00 88.75 105 VAL A N 1
ATOM 821 C CA . VAL A 1 105 ? -26.493 1.546 44.517 1.00 88.75 105 VAL A CA 1
ATOM 822 C C . VAL A 1 105 ? -26.286 2.869 45.253 1.00 88.75 105 VAL A C 1
ATOM 824 O O . VAL A 1 105 ? -26.758 3.017 46.379 1.00 88.75 105 VAL A O 1
ATOM 827 N N . ASN A 1 106 ? -25.666 3.854 44.602 1.00 85.50 106 ASN A N 1
ATOM 828 C CA . ASN A 1 106 ? -25.483 5.191 45.162 1.00 85.50 106 ASN A CA 1
ATOM 829 C C . ASN A 1 106 ? -26.828 5.879 45.450 1.00 85.50 106 ASN A C 1
ATOM 831 O O . ASN A 1 106 ? -26.974 6.521 46.486 1.00 85.50 106 ASN A O 1
ATOM 835 N N . SER A 1 107 ? -27.841 5.713 44.590 1.00 86.19 107 SER A N 1
ATOM 836 C CA . SER A 1 107 ? -29.194 6.226 44.839 1.00 86.19 107 SER A CA 1
ATOM 837 C C . SER A 1 107 ? -29.839 5.577 46.065 1.00 86.19 107 SER A C 1
ATOM 839 O O . SER A 1 107 ? -30.433 6.278 46.879 1.00 86.19 107 SER A O 1
ATOM 841 N N . VAL A 1 108 ? -29.699 4.257 46.237 1.00 88.94 108 VAL A N 1
ATOM 842 C CA . VAL A 1 108 ? -30.200 3.555 47.433 1.00 88.94 108 VAL A CA 1
ATOM 843 C C . VAL A 1 108 ? -29.485 4.031 48.695 1.00 88.94 108 VAL A C 1
ATOM 845 O O . VAL A 1 108 ? -30.139 4.261 49.711 1.00 88.94 108 VAL A O 1
ATOM 848 N N . LEU A 1 109 ? -28.165 4.227 48.630 1.00 85.19 109 LEU A N 1
ATOM 849 C CA . LEU A 1 109 ? -27.386 4.758 49.746 1.00 85.19 109 LEU A CA 1
ATOM 850 C C . LEU A 1 109 ? -27.857 6.165 50.136 1.00 85.19 109 LEU A C 1
ATOM 852 O O . LEU A 1 109 ? -28.111 6.406 51.313 1.00 85.19 109 LEU A O 1
ATOM 856 N N . ARG A 1 110 ? -28.058 7.056 49.154 1.00 82.69 110 ARG A N 1
ATOM 857 C CA . ARG A 1 110 ? -28.611 8.399 49.392 1.00 82.69 110 ARG A CA 1
ATOM 858 C C . ARG A 1 110 ? -29.995 8.346 50.037 1.00 82.69 110 ARG A C 1
ATOM 860 O O . ARG A 1 110 ? -30.221 9.058 51.008 1.00 82.69 110 ARG A O 1
ATOM 867 N N . MET A 1 111 ? -30.886 7.466 49.567 1.00 83.31 111 MET A N 1
ATOM 868 C CA . MET A 1 111 ? -32.197 7.279 50.201 1.00 83.31 111 MET A CA 1
ATOM 869 C 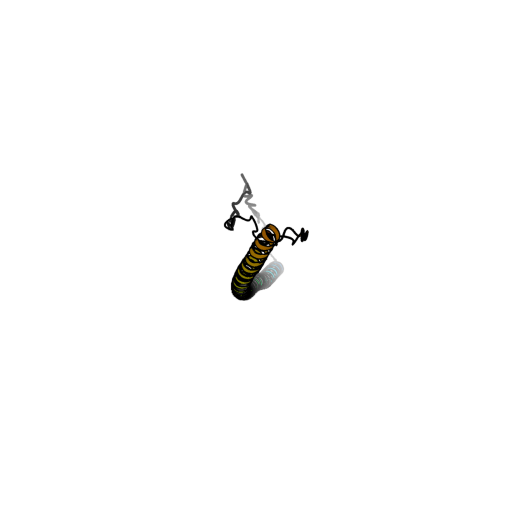C . MET A 1 111 ? -32.052 6.854 51.673 1.00 83.31 111 MET A C 1
ATOM 871 O O . MET A 1 111 ? -32.676 7.444 52.546 1.00 83.31 111 MET A O 1
ATOM 875 N N . LEU A 1 112 ? -31.206 5.866 51.987 1.00 81.69 112 LEU A N 1
ATOM 876 C CA . LEU A 1 112 ? -30.984 5.410 53.370 1.00 81.69 112 LEU A CA 1
ATOM 877 C C . LEU A 1 112 ? -30.353 6.485 54.270 1.00 81.69 112 LEU A C 1
ATOM 879 O O . LEU A 1 112 ? -30.656 6.554 55.464 1.00 81.69 112 LEU A O 1
ATOM 883 N N . GLN A 1 113 ? -29.487 7.324 53.709 1.00 75.88 113 GLN A N 1
ATOM 884 C CA . GLN A 1 113 ? -28.884 8.454 54.407 1.00 75.88 113 GLN A CA 1
ATOM 885 C C . GLN A 1 113 ? -29.944 9.481 54.831 1.00 75.88 113 GLN A C 1
ATOM 887 O O . GLN A 1 113 ? -29.976 9.877 55.996 1.00 75.88 113 GLN A O 1
ATOM 892 N N . GLU A 1 114 ? -30.887 9.802 53.940 1.00 72.81 114 GLU A N 1
ATOM 893 C CA . GLU A 1 114 ? -32.034 10.672 54.240 1.00 72.81 114 GLU A CA 1
ATOM 894 C C . GLU A 1 114 ? -32.936 10.104 55.356 1.00 72.81 114 GLU A C 1
ATOM 896 O O . GLU A 1 114 ? -33.463 10.864 56.166 1.00 72.81 114 GLU A O 1
ATOM 901 N N . PHE A 1 115 ? -33.082 8.775 55.456 1.00 70.19 115 PHE A N 1
ATOM 902 C CA . PHE A 1 115 ? -33.886 8.133 56.511 1.00 70.19 115 PHE A CA 1
ATOM 903 C C . PHE A 1 115 ? -33.172 7.994 57.862 1.00 70.19 115 PHE A C 1
ATOM 905 O O . PHE A 1 115 ? -33.837 7.950 58.897 1.00 70.19 115 PHE A O 1
ATOM 912 N N . SER A 1 116 ? -31.842 7.873 57.873 1.00 70.50 116 SER A N 1
ATOM 913 C CA . SER A 1 116 ? -31.069 7.613 59.098 1.00 70.50 116 SER A CA 1
ATOM 914 C C . SER A 1 116 ? -30.571 8.878 59.801 1.00 70.50 116 SER A C 1
ATOM 916 O O . SER A 1 116 ? -30.212 8.805 60.975 1.00 70.50 116 SER A O 1
ATOM 918 N N . GLY A 1 117 ? -30.562 10.032 59.120 1.00 63.31 117 GLY A N 1
ATOM 919 C CA . GLY A 1 117 ? -30.087 11.304 59.679 1.00 63.31 117 GLY A CA 1
ATOM 920 C C . GLY A 1 117 ? -28.583 11.335 59.980 1.00 63.31 117 GLY A C 1
ATOM 921 O O . GLY A 1 117 ? -28.126 12.214 60.708 1.00 63.31 117 GLY A O 1
ATOM 922 N N . VAL A 1 118 ? -27.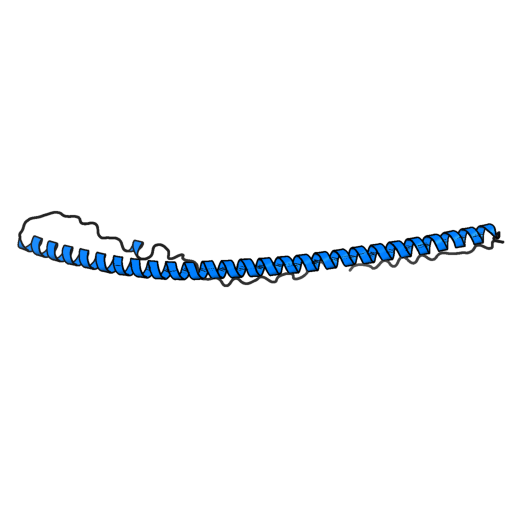817 10.367 59.463 1.00 63.56 118 VAL A N 1
ATOM 923 C CA . VAL A 1 118 ? -26.360 10.287 59.618 1.00 63.56 118 VAL A CA 1
ATOM 924 C C . VAL A 1 118 ? -25.707 10.805 58.339 1.00 63.56 118 VAL A C 1
ATOM 926 O O . VAL A 1 118 ? -25.709 10.108 57.328 1.00 63.56 118 VAL A O 1
ATOM 929 N N . ASP A 1 119 ? -25.134 12.009 58.378 1.00 59.25 119 ASP A N 1
ATOM 930 C CA . ASP A 1 119 ? -24.383 12.580 57.254 1.00 59.25 119 ASP A CA 1
ATOM 931 C C . ASP A 1 119 ? -23.049 11.843 57.057 1.00 59.25 119 ASP A C 1
ATOM 933 O O . ASP A 1 119 ? -22.025 12.163 57.661 1.00 59.25 119 ASP A O 1
ATOM 937 N N . LEU A 1 120 ? -23.065 10.821 56.203 1.00 57.47 120 LEU A N 1
ATOM 938 C CA . LEU A 1 120 ? -21.868 10.235 55.611 1.00 57.47 120 LEU A CA 1
ATOM 939 C C . LEU A 1 120 ? -21.617 10.972 54.297 1.00 57.47 120 LEU A C 1
ATOM 941 O O . LEU A 1 120 ? -22.182 10.627 53.262 1.00 57.47 120 LEU A O 1
ATOM 945 N N . ASP A 1 121 ? -20.824 12.037 54.356 1.00 55.03 121 ASP A N 1
ATOM 946 C CA . ASP A 1 121 ? -20.402 12.793 53.178 1.00 55.03 121 ASP A CA 1
ATOM 947 C C . ASP A 1 121 ? -19.481 11.911 52.317 1.00 55.03 121 ASP A C 1
ATOM 949 O O . ASP A 1 121 ? -18.273 11.813 52.534 1.00 55.03 121 ASP A O 1
ATOM 953 N N . MET A 1 122 ? -20.091 11.139 51.418 1.00 58.34 122 MET A N 1
ATOM 954 C CA . MET A 1 122 ? -19.411 10.267 50.468 1.00 58.34 122 MET A CA 1
ATOM 955 C C . MET A 1 122 ? -19.547 10.891 49.084 1.00 58.34 122 MET A C 1
ATOM 957 O O . MET A 1 122 ? -20.442 10.537 48.314 1.00 58.34 122 MET A O 1
ATOM 961 N N . ASP A 1 123 ? -18.642 11.818 48.770 1.00 59.03 123 ASP A N 1
ATOM 962 C CA . ASP A 1 123 ? -18.417 12.321 47.413 1.00 59.03 123 ASP A CA 1
ATOM 963 C C . ASP A 1 123 ? -17.873 11.179 46.540 1.00 59.03 123 ASP A C 1
ATOM 965 O O . ASP A 1 123 ? -16.667 11.017 46.349 1.00 59.03 123 ASP A O 1
ATOM 969 N N . ILE A 1 124 ? -18.767 10.322 46.042 1.00 57.12 124 ILE A N 1
ATOM 970 C CA . ILE A 1 124 ? -18.419 9.291 45.065 1.00 57.12 124 ILE A CA 1
ATOM 971 C C . ILE A 1 124 ? -18.352 9.976 43.695 1.00 57.12 124 ILE A C 1
ATOM 973 O O . ILE A 1 124 ? -19.391 10.429 43.207 1.00 57.12 124 ILE A O 1
ATOM 977 N N . PRO A 1 125 ? -17.170 10.052 43.051 1.00 59.22 125 PRO A N 1
ATOM 978 C CA . PRO A 1 125 ? -17.031 10.729 41.770 1.00 59.22 125 PRO A CA 1
ATOM 979 C C . PRO A 1 125 ? -17.912 10.068 40.710 1.00 59.22 125 PRO A C 1
ATOM 981 O O . PRO A 1 125 ? -17.817 8.863 40.464 1.00 59.22 125 PRO A O 1
ATOM 984 N N . GLU A 1 126 ? -18.766 10.865 40.073 1.00 62.41 126 GLU A N 1
ATOM 985 C CA . GLU A 1 126 ? -19.579 10.423 38.946 1.00 62.41 126 GLU A CA 1
ATOM 986 C C . GLU A 1 126 ? -18.654 10.107 37.763 1.00 62.41 126 GLU A C 1
ATOM 988 O O . GLU A 1 126 ? -17.801 10.911 37.382 1.00 62.41 126 GLU A O 1
ATOM 993 N N . MET A 1 127 ? -18.765 8.897 37.218 1.00 62.97 127 MET A N 1
ATOM 994 C CA . MET A 1 127 ? -17.870 8.418 36.167 1.00 62.97 127 MET A CA 1
ATOM 995 C C . MET A 1 127 ? -18.219 9.160 34.862 1.00 62.97 127 MET A C 1
ATOM 997 O O . MET A 1 127 ? -19.345 9.018 34.377 1.00 62.97 127 MET A O 1
ATOM 1001 N N . PRO A 1 128 ? -17.325 10.002 34.310 1.00 58.66 128 PRO A N 1
ATOM 1002 C CA . PRO A 1 128 ? -17.741 10.995 33.332 1.00 58.66 128 PRO A CA 1
ATOM 1003 C C . PRO A 1 128 ? -17.956 10.377 31.935 1.00 58.66 128 PRO A C 1
ATOM 1005 O O . PRO A 1 128 ? -17.157 9.574 31.443 1.00 58.66 128 PRO A O 1
ATOM 1008 N N . ASP A 1 129 ? -19.012 10.844 31.260 1.00 60.03 129 ASP A N 1
ATOM 1009 C CA . ASP A 1 129 ? -19.446 10.487 29.894 1.00 60.03 129 ASP A CA 1
ATOM 1010 C C . ASP A 1 129 ? -18.375 10.602 28.765 1.00 60.03 129 ASP A C 1
ATOM 1012 O O . ASP A 1 129 ? -18.460 9.874 27.776 1.00 60.03 129 ASP A O 1
ATOM 1016 N N . PRO A 1 130 ? -17.287 11.405 28.850 1.00 53.19 130 PRO A N 1
ATOM 1017 C CA . PRO A 1 130 ? -16.258 11.468 27.804 1.00 53.19 130 PRO A CA 1
ATOM 1018 C C . PRO A 1 130 ? -15.545 10.136 27.516 1.00 53.19 130 PRO A C 1
ATOM 1020 O O . PRO A 1 130 ? -15.070 9.928 26.397 1.00 53.19 130 PRO A O 1
ATOM 1023 N N . LEU A 1 131 ? -15.504 9.198 28.473 1.00 53.31 131 LEU A N 1
ATOM 1024 C CA . LEU A 1 131 ? -14.973 7.849 28.231 1.00 53.31 131 LEU A CA 1
ATOM 1025 C C . LEU A 1 131 ? -15.877 7.014 27.311 1.00 53.31 131 LEU A C 1
ATOM 1027 O O . LEU A 1 131 ? -15.415 6.057 26.683 1.00 53.31 131 LEU A O 1
ATOM 1031 N N . MET A 1 132 ? -17.142 7.410 27.149 1.00 55.91 132 MET A N 1
ATOM 1032 C CA . MET A 1 132 ? -18.083 6.759 26.246 1.00 55.91 132 MET A CA 1
ATOM 1033 C C . MET A 1 132 ? -17.825 7.102 24.777 1.00 55.91 132 MET A C 1
ATOM 1035 O O . MET A 1 132 ? -18.205 6.288 23.933 1.00 55.91 132 MET A O 1
ATOM 1039 N N . ARG A 1 133 ? -17.124 8.206 24.446 1.00 60.59 133 ARG A N 1
ATOM 1040 C CA . ARG A 1 133 ? -16.809 8.630 23.058 1.00 60.59 133 ARG A CA 1
ATOM 1041 C C . ARG A 1 133 ? -15.434 9.350 22.872 1.00 60.59 133 ARG A C 1
ATOM 1043 O O . ARG A 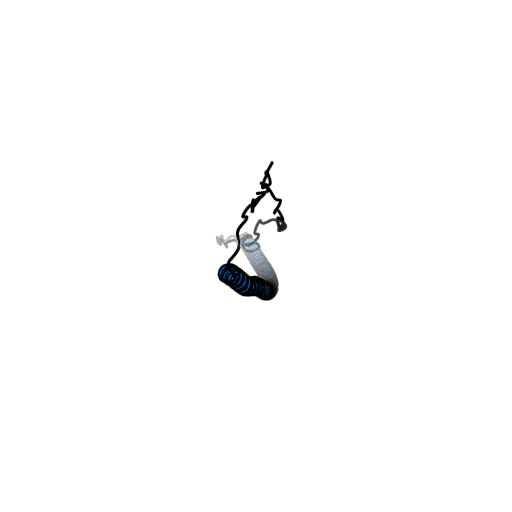1 133 ? -15.408 10.425 22.277 1.00 60.59 133 ARG A O 1
ATOM 1050 N N . PRO A 1 134 ? -14.271 8.788 23.264 1.00 59.22 134 PRO A N 1
ATOM 1051 C CA . PRO A 1 134 ? -12.976 9.489 23.191 1.00 59.22 134 PRO A CA 1
ATOM 1052 C C . PRO A 1 134 ? -12.461 9.769 21.768 1.00 59.22 134 PRO A C 1
ATOM 1054 O O . PRO A 1 134 ? -11.587 10.609 21.591 1.00 59.22 134 PRO A O 1
ATOM 1057 N N . TRP A 1 135 ? -12.981 9.068 20.753 1.00 57.41 135 TRP A N 1
ATOM 1058 C CA . TRP A 1 135 ? -12.451 9.090 19.383 1.00 57.41 135 TRP A CA 1
ATOM 1059 C C . TRP A 1 135 ? -13.456 9.575 18.338 1.00 57.41 135 TRP A C 1
ATOM 1061 O O . TRP A 1 135 ? -13.397 9.156 17.184 1.00 57.41 135 TRP A O 1
ATOM 1071 N N . GLN A 1 136 ? -14.383 10.466 18.700 1.00 61.72 136 GLN A N 1
ATOM 1072 C CA . GLN A 1 136 ? -15.106 11.220 17.673 1.00 61.72 136 GLN A CA 1
ATOM 1073 C C . GLN A 1 136 ? -14.129 12.186 17.001 1.00 61.72 136 GLN A C 1
ATOM 1075 O O . GLN A 1 136 ? -14.021 13.345 17.386 1.00 61.72 136 GLN A O 1
ATOM 1080 N N . ILE A 1 137 ? -13.379 11.688 16.019 1.00 56.75 137 ILE A N 1
ATOM 1081 C CA . ILE A 1 137 ? -12.569 12.515 15.133 1.00 56.75 137 ILE A CA 1
ATOM 1082 C C . ILE A 1 137 ? -13.560 13.347 14.307 1.00 56.75 137 ILE A C 1
ATOM 1084 O O . ILE A 1 137 ? -14.319 12.763 13.526 1.00 56.75 137 ILE A O 1
ATOM 1088 N N . PRO A 1 138 ? -13.591 14.687 14.441 1.00 52.94 138 PRO A N 1
ATOM 1089 C CA . PRO A 1 138 ? -14.432 15.544 13.619 1.00 52.94 138 PRO A CA 1
ATOM 1090 C C . PRO A 1 138 ? -13.787 15.671 12.234 1.00 52.94 138 PRO A C 1
ATOM 1092 O O . PRO A 1 138 ? -13.235 16.704 11.868 1.00 52.94 138 PRO A O 1
ATOM 1095 N N . CYS A 1 139 ? -13.801 14.596 11.455 1.00 51.25 139 CYS A N 1
ATOM 1096 C CA . CYS A 1 139 ? -13.426 14.649 10.053 1.00 51.25 139 CYS A CA 1
ATOM 1097 C C . CYS A 1 139 ? -14.642 14.235 9.226 1.00 51.25 139 CYS A C 1
ATOM 1099 O O . CYS A 1 139 ? -14.967 13.047 9.189 1.00 51.25 139 CYS A O 1
ATOM 1101 N N . PRO A 1 140 ? -15.333 15.175 8.551 1.00 53.91 140 PRO A N 1
ATOM 1102 C CA . PRO A 1 140 ? -16.222 14.775 7.476 1.00 53.91 140 PRO A CA 1
ATOM 1103 C C . PRO A 1 140 ? -15.362 14.050 6.440 1.00 53.91 140 PRO A C 1
ATOM 1105 O O . PRO A 1 140 ? -14.301 14.553 6.065 1.00 53.91 140 PRO A O 1
ATOM 1108 N N . ALA A 1 141 ? -15.791 12.858 6.021 1.00 58.59 141 ALA A N 1
ATOM 1109 C CA . ALA A 1 141 ? -15.166 12.119 4.936 1.00 58.59 141 ALA A CA 1
ATOM 1110 C C . ALA A 1 141 ? -15.206 12.995 3.678 1.00 58.59 141 ALA A C 1
ATOM 1112 O O . ALA A 1 141 ? -16.197 13.015 2.950 1.00 58.59 141 ALA A O 1
ATOM 1113 N N . GLN A 1 142 ? -14.157 13.786 3.455 1.00 54.09 142 GLN A N 1
ATOM 1114 C CA . GLN A 1 142 ? -14.014 14.487 2.197 1.00 54.09 142 GLN A CA 1
ATOM 1115 C C . GLN A 1 142 ? -13.657 13.426 1.160 1.00 54.09 142 GLN A C 1
ATOM 1117 O O . GLN A 1 142 ? -12.689 12.685 1.366 1.00 54.09 142 GLN A O 1
ATOM 1122 N N . PRO A 1 143 ? -14.445 13.287 0.082 1.00 57.97 143 PRO A N 1
ATOM 1123 C CA . PRO A 1 143 ? -14.104 12.356 -0.973 1.00 57.97 143 PRO A CA 1
ATOM 1124 C C . PRO A 1 143 ? -12.720 12.731 -1.503 1.00 57.97 143 PRO A C 1
ATOM 1126 O O . PRO A 1 143 ? -12.467 13.891 -1.834 1.00 57.97 143 PRO A O 1
ATOM 1129 N N . ILE A 1 144 ? -11.819 11.750 -1.562 1.00 60.31 144 ILE A N 1
ATOM 1130 C CA . ILE A 1 144 ? -10.514 11.911 -2.202 1.00 60.31 144 ILE A CA 1
ATOM 1131 C C . ILE A 1 144 ? -10.789 12.100 -3.694 1.00 60.31 144 ILE A C 1
ATOM 1133 O O . ILE A 1 144 ? -10.930 11.141 -4.451 1.00 60.31 144 ILE A O 1
ATOM 1137 N N . VAL A 1 145 ? -10.925 13.354 -4.115 1.00 60.84 145 VAL A N 1
ATOM 1138 C CA . VAL A 1 145 ? -10.967 13.716 -5.526 1.00 60.84 145 VAL A CA 1
ATOM 1139 C C . VAL A 1 145 ? -9.548 13.591 -6.065 1.00 60.84 145 VAL A C 1
ATOM 1141 O O . VAL A 1 145 ? -8.664 14.386 -5.749 1.00 60.84 145 VAL A O 1
ATOM 1144 N N . ALA A 1 146 ? -9.304 12.553 -6.862 1.00 48.94 146 ALA A N 1
ATOM 1145 C CA . ALA A 1 146 ? -8.092 12.469 -7.660 1.00 48.94 146 ALA A CA 1
ATOM 1146 C C . ALA A 1 146 ? -8.105 13.643 -8.651 1.00 48.94 146 ALA A C 1
ATOM 1148 O O . ALA A 1 146 ? -8.830 13.630 -9.644 1.00 48.94 146 ALA A O 1
ATOM 1149 N N . SER A 1 147 ? -7.338 14.690 -8.344 1.00 55.00 147 SER A N 1
ATOM 1150 C CA . SER A 1 147 ? -7.141 15.829 -9.235 1.00 55.00 147 SER A CA 1
ATOM 1151 C C . SER A 1 147 ? -6.327 15.376 -10.446 1.00 55.00 147 SER A C 1
ATOM 1153 O O . SER A 1 147 ? -5.097 15.341 -10.419 1.00 55.00 147 SER A O 1
ATOM 1155 N N . SER A 1 148 ? -7.010 14.996 -11.523 1.00 57.12 148 SER A N 1
ATOM 1156 C CA . SER A 1 148 ? -6.402 14.873 -12.844 1.00 57.12 148 SER A CA 1
ATOM 1157 C C . SER A 1 148 ? -6.350 16.259 -13.490 1.00 57.12 148 SER A C 1
ATOM 1159 O O . SER A 1 148 ? -7.161 16.587 -14.353 1.00 57.12 148 SER A O 1
ATOM 1161 N N . ALA A 1 149 ? -5.405 17.091 -13.059 1.00 47.50 149 ALA A N 1
ATOM 1162 C CA . ALA A 1 149 ? -5.082 18.349 -13.725 1.00 47.50 149 ALA A CA 1
ATOM 1163 C C . ALA A 1 149 ? -3.627 18.315 -14.216 1.00 47.50 149 ALA A C 1
ATOM 1165 O O . ALA A 1 149 ? -2.741 18.958 -13.669 1.00 47.50 149 ALA A O 1
ATOM 1166 N N . SER A 1 150 ? -3.382 17.545 -15.277 1.00 54.00 150 SER A N 1
ATOM 1167 C CA . SER A 1 150 ? -2.364 17.903 -16.270 1.00 54.00 150 SER A CA 1
ATOM 1168 C C . SER A 1 150 ? -3.109 18.453 -17.476 1.00 54.00 150 SER A C 1
ATOM 1170 O O . SER A 1 150 ? -3.424 17.729 -18.414 1.00 54.00 150 SER A O 1
ATOM 1172 N N . ALA A 1 151 ? -3.456 19.736 -17.404 1.00 46.88 151 ALA A N 1
ATOM 1173 C CA . ALA A 1 151 ? -3.846 20.510 -18.568 1.00 46.88 151 ALA A CA 1
ATOM 1174 C C . ALA A 1 151 ? -2.650 21.389 -18.935 1.00 46.88 151 ALA A C 1
ATOM 1176 O O . ALA A 1 151 ? -2.203 22.227 -18.156 1.00 46.88 151 ALA A O 1
ATOM 1177 N N . CYS A 1 152 ? -2.100 21.099 -20.107 1.00 51.84 152 CYS A N 1
ATOM 1178 C CA . CYS A 1 152 ? -1.036 21.813 -20.783 1.00 51.84 152 CYS A CA 1
ATOM 1179 C C . CYS A 1 152 ? -1.181 23.342 -20.682 1.00 51.84 152 CYS A C 1
ATOM 1181 O O . CYS A 1 152 ? -2.191 23.893 -21.110 1.00 51.84 152 CYS A O 1
ATOM 1183 N N . MET A 1 153 ? -0.129 24.021 -20.224 1.00 45.84 153 MET A N 1
ATOM 1184 C CA . MET A 1 153 ? 0.156 25.411 -20.584 1.00 45.84 153 MET A CA 1
ATOM 1185 C C . MET A 1 153 ? 1.652 25.539 -20.874 1.00 45.84 153 MET A C 1
ATOM 1187 O O . MET A 1 153 ? 2.463 25.765 -19.983 1.00 45.84 153 MET A O 1
ATOM 1191 N N . PHE A 1 154 ? 1.997 25.350 -22.143 1.00 45.34 154 PHE A N 1
ATOM 1192 C CA . PHE A 1 154 ? 3.128 26.014 -22.777 1.00 45.34 154 PHE A CA 1
ATOM 1193 C C . PHE A 1 154 ? 2.565 26.626 -24.063 1.00 45.34 154 PHE A C 1
ATOM 1195 O O . PHE A 1 154 ? 2.272 25.894 -25.009 1.00 45.34 154 PHE A O 1
ATOM 1202 N N . GLU A 1 155 ? 2.373 27.943 -24.056 1.00 48.75 155 GLU A N 1
ATOM 1203 C CA . GLU A 1 155 ? 2.410 28.799 -25.249 1.00 48.75 155 GLU A CA 1
ATOM 1204 C C . GLU A 1 155 ? 3.570 29.782 -25.099 1.00 48.75 155 GLU A C 1
ATOM 1206 O O . GLU A 1 155 ? 3.815 30.223 -23.951 1.00 48.75 155 GLU A O 1
#

Radius of gyration: 42.94 Å; chains: 1; bounding box: 76×38×124 Å

InterPro domains:
  IPR004827 Basic-leucine zipper domain [PF00170] (30-80)
  IPR004827 Basic-leucine zipper domain [PS00036] (33-48)
  IPR004827 Basic-leucine zipper domain [PS50217] (28-91)
  IPR004827 Basic-leucine zipper domain [SM00338] (26-90)
  IPR045314 G-box binding factor 1-like, bZIP domain, plant [cd14702] (31-81)
  IPR046347 Basic-leucine zipper domain superfamily [SSF57959] (30-83)